Protein AF-A0A939NH59-F1 (afdb_monomer_lite)

pLDDT: mean 92.42, std 7.13, range [55.72, 97.56]

Foldseek 3Di:
DDPQKDKDFDDDPNHTFWIWIKGAPVVVVGRVDMDTPDTDGPPVCPPVCSSVVVVD

Secondary structure (DSSP, 8-state):
--TT-EEEEEEETTEEEEEEEEEEEGGGTEEEEEEEEEEEE-GGGTTSSHHHHTT-

InterPro domains:
  IPR000182 GNAT domain [PF00583] (6-55)
  IPR016181 Acyl-CoA N-acyltransferase [SSF55729] (9-56)

Radius of gyration: 12.99 Å; chains: 1; bounding box: 31×19×32 Å

Structure (mmCIF, N/CA/C/O backbone):
data_AF-A0A939NH59-F1
#
_entry.id   AF-A0A939NH59-F1
#
loop_
_atom_site.group_PDB
_atom_site.id
_atom_site.type_symbol
_atom_site.label_atom_id
_atom_site.label_alt_id
_atom_site.label_comp_id
_atom_site.label_asym_id
_atom_site.label_entity_id
_atom_site.label_seq_id
_atom_site.pdbx_PDB_ins_code
_atom_site.Cartn_x
_atom_site.Cartn_y
_atom_site.Cartn_z
_atom_site.occupancy
_atom_site.B_iso_or_equiv
_atom_site.auth_seq_id
_atom_site.auth_comp_id
_atom_site.auth_asym_id
_atom_site.auth_atom_id
_atom_site.pdbx_PDB_model_num
ATOM 1 N N . MET A 1 1 ? -3.053 10.561 -14.408 1.00 55.72 1 MET A N 1
ATOM 2 C CA . MET A 1 1 ? -2.650 9.521 -13.441 1.00 55.72 1 MET A CA 1
ATOM 3 C C . MET A 1 1 ? -1.769 8.576 -14.223 1.00 55.72 1 MET A C 1
ATOM 5 O O . MET A 1 1 ? -2.182 8.212 -15.312 1.00 55.72 1 MET A O 1
ATOM 9 N N . PHE A 1 2 ? -0.534 8.327 -13.796 1.00 69.88 2 PHE A N 1
ATOM 10 C CA . PHE A 1 2 ? 0.358 7.473 -14.578 1.00 69.88 2 PHE A CA 1
ATOM 11 C C . PHE A 1 2 ? -0.110 6.013 -14.485 1.00 69.88 2 PHE A C 1
ATOM 13 O O . PHE A 1 2 ? -0.435 5.551 -13.391 1.00 69.88 2 PHE A O 1
ATOM 20 N N . ASP A 1 3 ? -0.145 5.298 -15.611 1.00 77.94 3 ASP A N 1
ATOM 21 C CA . ASP A 1 3 ? -0.765 3.963 -15.714 1.00 77.94 3 ASP A CA 1
ATOM 22 C C . ASP A 1 3 ? -0.019 2.861 -14.941 1.00 77.94 3 ASP A C 1
ATOM 24 O O . ASP A 1 3 ? -0.533 1.758 -14.772 1.00 77.94 3 ASP A O 1
ATOM 28 N N . TYR A 1 4 ? 1.188 3.148 -14.446 1.00 84.69 4 TYR A N 1
ATOM 29 C CA . TYR A 1 4 ? 2.012 2.190 -13.708 1.00 84.69 4 TYR A CA 1
ATOM 30 C C . TYR A 1 4 ? 1.700 2.122 -12.202 1.00 84.69 4 TYR A C 1
ATOM 32 O O . TYR A 1 4 ? 2.214 1.235 -11.518 1.00 84.69 4 TYR A O 1
ATOM 40 N N . TYR A 1 5 ? 0.877 3.030 -11.661 1.00 91.69 5 TYR A N 1
ATOM 41 C CA . TYR A 1 5 ? 0.497 2.994 -10.247 1.00 91.69 5 TYR A C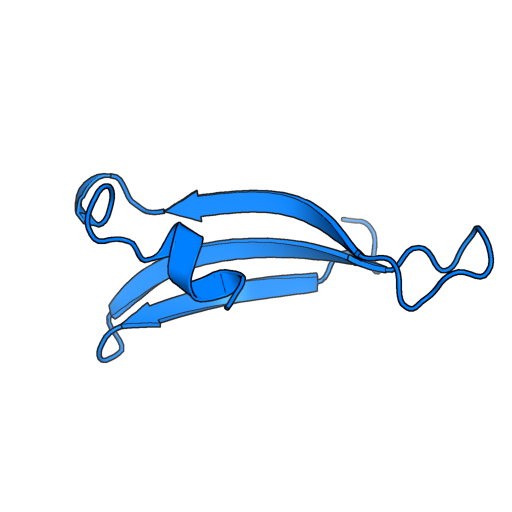A 1
ATOM 42 C C . TYR A 1 5 ? -0.614 1.977 -9.986 1.00 91.69 5 TYR A C 1
ATOM 44 O O . TYR A 1 5 ? -1.735 2.100 -10.482 1.00 91.69 5 TYR A O 1
ATOM 52 N N . ILE A 1 6 ? -0.334 1.021 -9.106 1.00 94.00 6 ILE A N 1
ATOM 53 C CA . ILE A 1 6 ? -1.304 0.038 -8.634 1.00 94.00 6 ILE A CA 1
ATOM 54 C C . ILE A 1 6 ? -1.890 0.526 -7.312 1.00 94.00 6 ILE A C 1
ATOM 56 O O . ILE A 1 6 ? -1.164 0.786 -6.355 1.00 94.00 6 ILE A O 1
ATOM 60 N N . ASN A 1 7 ? -3.219 0.612 -7.249 1.00 95.06 7 ASN A N 1
ATOM 61 C CA . ASN A 1 7 ? -3.961 0.983 -6.047 1.00 95.06 7 ASN A CA 1
ATOM 62 C C . ASN A 1 7 ? -4.675 -0.244 -5.481 1.00 95.06 7 ASN A C 1
ATOM 64 O O . ASN A 1 7 ? -5.383 -0.938 -6.212 1.00 95.06 7 ASN A O 1
ATOM 68 N N . ARG A 1 8 ? -4.517 -0.508 -4.181 1.00 95.19 8 ARG A N 1
ATOM 69 C CA . ARG A 1 8 ? -5.228 -1.582 -3.477 1.00 95.19 8 ARG A CA 1
ATOM 70 C C . ARG A 1 8 ? -5.881 -1.058 -2.207 1.00 95.19 8 ARG A C 1
ATOM 72 O O . ARG A 1 8 ? -5.211 -0.467 -1.362 1.00 95.19 8 ARG A O 1
ATOM 79 N N . GLY A 1 9 ? -7.180 -1.309 -2.066 1.00 95.81 9 GLY A N 1
ATOM 80 C CA . GLY A 1 9 ? -7.894 -1.094 -0.810 1.00 95.81 9 GLY A CA 1
ATOM 81 C C . GLY A 1 9 ? -7.513 -2.148 0.229 1.00 95.81 9 GLY A C 1
ATOM 82 O O . GLY A 1 9 ? -7.233 -3.298 -0.111 1.00 95.81 9 GLY A O 1
ATOM 83 N N . ILE A 1 10 ? -7.495 -1.746 1.495 1.00 95.50 10 ILE A N 1
ATOM 84 C CA . ILE A 1 10 ? -7.265 -2.621 2.643 1.00 95.50 10 ILE A CA 1
ATOM 85 C C . ILE A 1 10 ? -8.605 -2.777 3.353 1.00 95.50 10 ILE A C 1
ATOM 87 O O . ILE A 1 10 ? -9.217 -1.777 3.734 1.00 95.50 10 ILE A O 1
ATOM 91 N N . TYR A 1 11 ? -9.036 -4.022 3.538 1.00 95.06 11 TYR A N 1
ATOM 92 C CA . TYR A 1 11 ? -10.327 -4.364 4.129 1.00 95.06 11 TYR A CA 1
ATOM 93 C C . TYR A 1 11 ? -10.152 -5.302 5.320 1.00 95.06 11 TYR A C 1
ATOM 95 O O . TYR A 1 11 ? -9.262 -6.156 5.322 1.00 95.06 11 TYR A O 1
ATOM 103 N N . VAL A 1 12 ? -11.005 -5.139 6.326 1.00 93.19 12 VAL A N 1
ATOM 104 C CA . VAL A 1 12 ? -11.123 -6.029 7.485 1.00 93.19 12 VAL A CA 1
ATOM 105 C C . VAL A 1 12 ? -12.605 -6.283 7.687 1.00 93.19 12 VAL A C 1
ATOM 107 O O . VAL A 1 12 ? -13.339 -5.329 7.908 1.00 93.19 12 VAL A O 1
ATOM 110 N N . ASP A 1 13 ? -13.042 -7.537 7.576 1.00 93.94 13 ASP A N 1
ATOM 111 C CA . ASP A 1 13 ? -14.461 -7.910 7.685 1.00 93.94 13 ASP A CA 1
ATOM 112 C C . ASP A 1 13 ? -15.367 -7.052 6.771 1.00 93.94 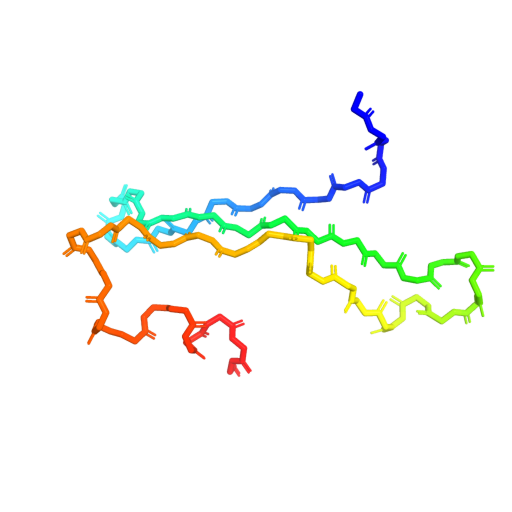13 ASP A C 1
ATOM 114 O O . ASP A 1 13 ? -16.371 -6.495 7.207 1.00 93.94 13 ASP A O 1
ATO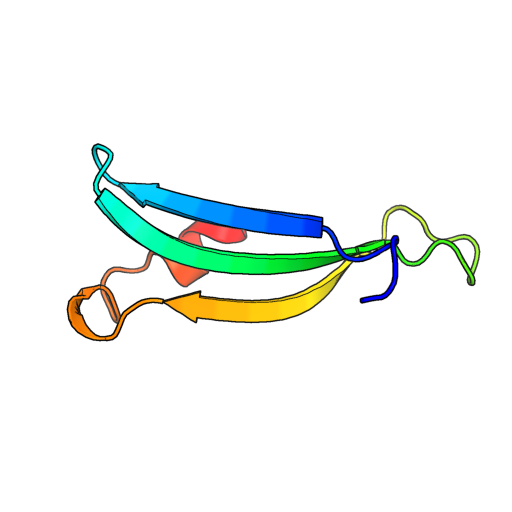M 118 N N . ASP A 1 14 ? -14.951 -6.883 5.509 1.00 95.12 14 ASP A N 1
ATOM 119 C CA . ASP A 1 14 ? -15.575 -6.027 4.481 1.00 95.12 14 ASP A CA 1
ATOM 120 C C . ASP A 1 14 ? -15.599 -4.512 4.784 1.00 95.12 14 ASP A C 1
ATOM 122 O O . ASP A 1 14 ? -15.992 -3.709 3.934 1.00 95.12 14 ASP A O 1
ATOM 126 N N . GLU A 1 15 ? -15.096 -4.076 5.943 1.00 95.81 15 GLU A N 1
ATOM 127 C CA . GLU A 1 15 ? -14.915 -2.663 6.264 1.00 95.81 15 GLU A CA 1
ATOM 128 C C . GLU A 1 15 ? -13.645 -2.116 5.585 1.00 95.81 15 GLU A C 1
ATOM 130 O O . GLU A 1 15 ? -12.555 -2.664 5.786 1.00 95.81 15 GLU A O 1
ATOM 135 N N . PRO A 1 16 ? -13.725 -1.019 4.810 1.00 95.94 16 PRO A N 1
ATOM 136 C CA . PRO A 1 1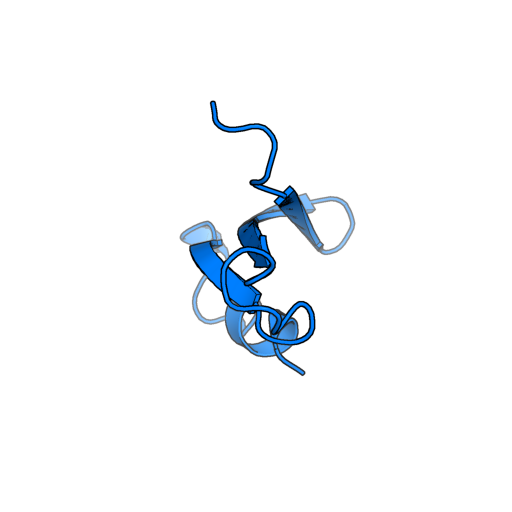6 ? -12.538 -0.359 4.281 1.00 95.94 16 PRO A CA 1
ATOM 137 C C . PRO A 1 16 ? -11.765 0.324 5.418 1.00 95.94 16 PRO A C 1
ATOM 139 O O . PRO A 1 16 ? -12.280 1.224 6.081 1.00 95.94 16 PRO A O 1
ATOM 142 N N . VAL A 1 17 ? -10.505 -0.069 5.619 1.00 97.06 17 VAL A N 1
ATOM 143 C CA . VAL A 1 17 ? -9.644 0.467 6.693 1.00 97.06 17 VAL A CA 1
ATOM 144 C C . VAL A 1 17 ? -8.492 1.336 6.183 1.00 97.06 17 VAL A C 1
ATOM 146 O O . VAL A 1 17 ? -7.811 1.991 6.976 1.00 97.06 17 VAL A O 1
ATOM 149 N N . GLY A 1 18 ? -8.246 1.347 4.872 1.00 97.00 18 GLY A N 1
ATOM 150 C CA . GLY A 1 18 ? -7.159 2.110 4.267 1.00 97.00 18 GLY A CA 1
ATOM 151 C C . GLY A 1 18 ? -6.877 1.721 2.821 1.00 97.00 18 GLY A C 1
ATOM 152 O O . GLY A 1 18 ? -7.654 1.005 2.190 1.00 97.00 18 GLY A O 1
ATOM 153 N N . PHE A 1 19 ? -5.740 2.176 2.304 1.00 97.56 19 PHE A N 1
ATOM 154 C CA . PHE A 1 19 ? -5.250 1.797 0.982 1.00 97.56 19 PHE A CA 1
ATOM 155 C C . PHE A 1 19 ? -3.721 1.840 0.912 1.00 97.56 19 PHE A C 1
ATOM 157 O O . PHE A 1 19 ? -3.054 2.489 1.724 1.00 97.56 19 PHE A O 1
ATOM 164 N N . VAL A 1 20 ? -3.182 1.153 -0.092 1.00 97.06 20 VAL A N 1
ATOM 165 C CA . VAL A 1 20 ? -1.785 1.245 -0.514 1.00 97.06 20 VAL A CA 1
ATOM 166 C C . VAL A 1 20 ? -1.721 1.553 -2.008 1.00 97.06 20 VAL A C 1
ATOM 168 O O . VAL A 1 20 ? -2.476 0.987 -2.804 1.00 97.06 20 VAL A O 1
ATOM 171 N N . GLN A 1 21 ? -0.812 2.446 -2.381 1.00 97.00 21 GLN A N 1
ATOM 172 C CA . GLN A 1 21 ? -0.438 2.728 -3.759 1.00 97.00 21 GLN A CA 1
ATOM 173 C C . GLN A 1 21 ? 1.041 2.391 -3.945 1.00 97.00 21 GLN A C 1
ATOM 175 O O . GLN A 1 21 ? 1.886 2.836 -3.165 1.00 97.00 21 GLN A O 1
ATOM 180 N N . TYR A 1 22 ? 1.352 1.597 -4.964 1.00 95.56 22 TYR A N 1
ATOM 181 C CA . TYR A 1 22 ? 2.713 1.147 -5.236 1.00 95.56 22 TYR A CA 1
ATOM 182 C C . TYR A 1 22 ? 2.960 0.950 -6.734 1.00 95.56 22 TYR A C 1
ATOM 184 O O . TYR A 1 22 ? 2.016 0.878 -7.522 1.00 95.56 22 TYR A O 1
ATOM 192 N N . TYR A 1 23 ? 4.226 0.849 -7.126 1.00 94.81 23 TYR A N 1
ATOM 193 C CA . TYR A 1 23 ? 4.640 0.540 -8.495 1.00 94.81 23 TYR A CA 1
ATOM 194 C C . TYR A 1 23 ? 5.955 -0.252 -8.510 1.00 94.81 23 TYR A C 1
ATOM 196 O O . TYR A 1 23 ? 6.746 -0.178 -7.569 1.00 94.81 23 TYR A O 1
ATOM 204 N N . SER A 1 24 ? 6.175 -1.029 -9.571 1.00 94.44 24 SER A N 1
ATOM 205 C CA . SER A 1 24 ? 7.386 -1.840 -9.768 1.00 94.44 24 SER A CA 1
ATOM 206 C C . SER A 1 24 ? 8.493 -1.052 -10.472 1.00 94.44 24 SER A C 1
ATOM 208 O O . SER A 1 24 ? 8.220 -0.260 -11.376 1.00 94.44 24 SER A O 1
ATOM 210 N N . ASN A 1 25 ? 9.752 -1.316 -10.113 1.00 94.19 25 ASN A N 1
ATOM 211 C CA . ASN A 1 25 ? 10.947 -0.670 -10.665 1.00 94.19 25 ASN A CA 1
ATOM 212 C C . ASN A 1 25 ? 11.340 -1.210 -12.061 1.00 94.19 25 ASN A C 1
ATOM 214 O O . ASN A 1 25 ? 12.470 -1.647 -12.305 1.00 94.19 25 ASN A O 1
ATOM 218 N N . HIS A 1 26 ? 10.391 -1.214 -13.000 1.00 90.62 26 HIS A N 1
ATOM 219 C CA . HIS A 1 26 ? 10.609 -1.731 -14.354 1.00 90.62 26 HIS A CA 1
ATOM 220 C C . HIS A 1 26 ? 11.669 -0.940 -15.130 1.00 90.62 26 HIS A C 1
ATOM 222 O O . HIS A 1 26 ? 12.454 -1.537 -15.863 1.00 90.62 26 HIS A O 1
ATOM 228 N N . GLU A 1 27 ? 11.724 0.381 -14.945 1.00 89.19 27 GLU A N 1
ATOM 229 C CA . GLU A 1 27 ? 12.625 1.271 -15.692 1.00 89.19 27 GLU A CA 1
ATOM 230 C C . GLU A 1 27 ? 14.110 0.981 -15.428 1.00 89.19 27 GLU A C 1
ATOM 232 O O . GLU A 1 27 ? 14.934 1.153 -16.323 1.00 89.19 27 GLU A O 1
ATOM 237 N N . ASN A 1 28 ? 14.452 0.468 -14.241 1.00 92.69 28 ASN A N 1
ATOM 238 C CA . ASN A 1 28 ? 15.823 0.087 -13.892 1.00 92.69 28 ASN A CA 1
ATOM 239 C C . ASN A 1 28 ? 16.108 -1.415 -14.077 1.00 92.69 28 ASN A C 1
ATOM 241 O O . ASN A 1 28 ? 17.144 -1.905 -13.626 1.00 92.69 28 ASN A O 1
ATOM 245 N N . GLY A 1 29 ? 15.200 -2.165 -14.714 1.00 94.38 29 GLY A N 1
ATOM 246 C CA . GLY A 1 29 ? 15.361 -3.605 -14.936 1.00 94.38 29 GLY A CA 1
ATOM 247 C C . GLY A 1 29 ? 15.251 -4.456 -13.666 1.00 94.38 29 GLY A C 1
ATOM 248 O O . GLY A 1 29 ? 15.780 -5.564 -13.649 1.00 94.38 29 GLY A O 1
ATOM 249 N N . ARG A 1 30 ? 14.581 -3.947 -12.621 1.00 95.25 30 ARG A N 1
ATOM 250 C CA . ARG A 1 30 ? 14.399 -4.618 -11.320 1.00 95.25 30 ARG A CA 1
ATOM 251 C C . ARG A 1 30 ? 12.917 -4.757 -10.957 1.00 95.25 30 ARG A C 1
ATOM 253 O O . ARG A 1 30 ? 12.458 -4.151 -9.992 1.00 95.25 30 ARG A O 1
ATOM 260 N N . PRO A 1 31 ? 12.112 -5.491 -11.743 1.00 92.44 31 PRO A N 1
ATOM 261 C CA . PRO A 1 31 ? 10.663 -5.591 -11.527 1.00 92.44 31 PRO A CA 1
ATOM 262 C C . PRO A 1 31 ? 10.262 -6.152 -10.149 1.00 92.44 31 PRO A C 1
ATOM 264 O O . PRO A 1 31 ? 9.135 -5.929 -9.703 1.00 92.44 31 PRO A O 1
ATOM 267 N N . GLU A 1 32 ? 11.165 -6.878 -9.491 1.00 94.00 32 GLU A N 1
ATOM 268 C CA . GLU A 1 32 ? 11.034 -7.394 -8.129 1.00 94.00 32 GLU A CA 1
ATOM 269 C C . GLU A 1 32 ? 11.132 -6.313 -7.043 1.00 94.00 32 GLU A C 1
ATOM 271 O O . GLU A 1 32 ? 10.623 -6.513 -5.940 1.00 94.00 32 GLU A O 1
ATOM 276 N N . GLU A 1 33 ? 11.755 -5.168 -7.338 1.00 95.69 33 GLU A N 1
ATOM 277 C CA . GLU A 1 33 ? 11.763 -4.010 -6.447 1.00 95.69 33 GLU A CA 1
ATOM 278 C C . GLU A 1 33 ? 10.451 -3.234 -6.603 1.00 95.69 33 GLU A C 1
ATOM 280 O O . GLU A 1 33 ? 10.048 -2.845 -7.703 1.00 95.69 33 GLU A O 1
ATOM 285 N N . VAL A 1 34 ? 9.786 -2.986 -5.477 1.00 93.62 34 VAL A N 1
ATOM 286 C CA . VAL A 1 34 ? 8.510 -2.271 -5.422 1.00 93.62 34 VAL A CA 1
ATOM 287 C C . VAL A 1 34 ? 8.666 -1.021 -4.570 1.00 93.62 34 VAL A C 1
ATOM 289 O O . VAL A 1 34 ? 9.142 -1.084 -3.436 1.00 93.62 34 VAL A O 1
ATOM 292 N N . PHE A 1 35 ? 8.211 0.110 -5.100 1.00 95.06 35 PHE A N 1
ATOM 293 C CA . PHE A 1 35 ? 8.129 1.371 -4.375 1.00 95.06 35 PHE A CA 1
ATOM 294 C C . PHE A 1 35 ? 6.711 1.607 -3.883 1.00 95.06 35 PHE A C 1
ATOM 296 O O . PHE A 1 35 ? 5.747 1.463 -4.634 1.00 95.06 35 PHE A O 1
ATOM 303 N N . ILE A 1 36 ? 6.591 2.012 -2.624 1.00 95.38 36 ILE A N 1
ATOM 304 C CA . ILE A 1 36 ? 5.322 2.406 -2.018 1.00 95.38 36 ILE A CA 1
ATOM 305 C C . ILE A 1 36 ? 5.246 3.920 -2.095 1.00 95.38 36 ILE A C 1
ATOM 307 O O . ILE A 1 36 ? 6.008 4.608 -1.419 1.00 95.38 36 ILE A O 1
ATOM 311 N N . ASP A 1 37 ? 4.333 4.421 -2.917 1.00 95.25 37 ASP A N 1
ATOM 312 C CA . ASP A 1 37 ? 4.079 5.856 -3.020 1.00 95.25 37 ASP A CA 1
ATOM 313 C C . ASP A 1 37 ? 3.256 6.328 -1.820 1.00 95.25 37 ASP A C 1
ATOM 315 O O . ASP A 1 37 ? 3.569 7.329 -1.180 1.00 95.25 37 ASP A O 1
ATOM 319 N N . GLN A 1 38 ? 2.218 5.559 -1.470 1.00 96.38 38 GLN A N 1
ATOM 320 C CA . GLN A 1 38 ? 1.306 5.899 -0.381 1.00 96.38 38 GLN A CA 1
ATOM 321 C C . GLN A 1 38 ? 0.886 4.658 0.394 1.00 96.38 38 GLN A C 1
ATOM 323 O O . GLN A 1 38 ? 0.525 3.630 -0.177 1.00 96.38 38 GLN A O 1
ATOM 328 N N . LEU A 1 39 ? 0.869 4.787 1.717 1.00 96.38 39 LEU A N 1
ATOM 329 C CA . LEU A 1 39 ? 0.210 3.862 2.628 1.00 96.38 39 LEU A CA 1
ATOM 330 C C . LEU A 1 39 ? -0.578 4.686 3.638 1.00 96.38 39 LEU A C 1
ATOM 332 O O . LEU A 1 39 ? 0.003 5.419 4.439 1.00 96.38 39 LEU A O 1
ATOM 336 N N . MET A 1 40 ? -1.899 4.544 3.619 1.00 97.38 40 MET A N 1
ATOM 337 C CA . MET A 1 40 ? -2.787 5.274 4.515 1.00 97.38 40 MET A CA 1
ATOM 338 C C . MET A 1 40 ? -3.716 4.309 5.237 1.00 97.38 40 MET A C 1
ATOM 340 O O . MET A 1 40 ? -4.358 3.464 4.617 1.00 97.38 40 MET A O 1
ATOM 344 N N . ILE A 1 41 ? -3.804 4.472 6.556 1.00 97.50 41 ILE A N 1
ATOM 345 C CA . ILE A 1 41 ? -4.753 3.772 7.422 1.00 9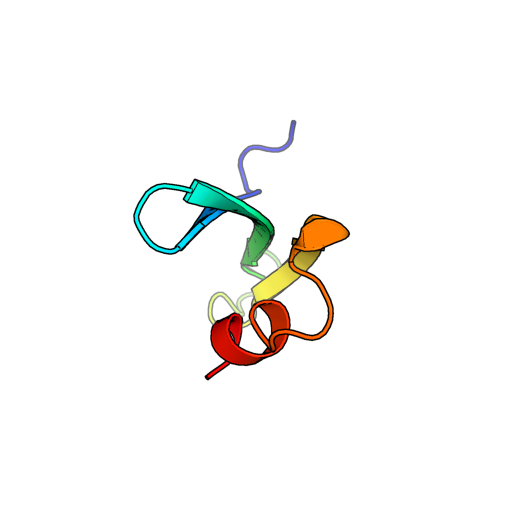7.50 41 ILE A CA 1
ATOM 346 C C . ILE A 1 41 ? -5.645 4.831 8.056 1.00 97.50 41 ILE A C 1
ATOM 348 O O . ILE A 1 41 ? -5.140 5.802 8.634 1.00 97.50 41 ILE A O 1
ATOM 352 N N . ASP A 1 42 ? -6.958 4.643 7.961 1.00 97.12 42 ASP A N 1
ATOM 353 C CA . ASP A 1 42 ? -7.930 5.521 8.610 1.00 97.12 42 ASP A CA 1
ATOM 354 C C . ASP A 1 42 ? -7.608 5.623 10.111 1.00 97.12 42 ASP A C 1
ATOM 356 O O . ASP A 1 42 ? -7.296 4.630 10.775 1.00 97.12 42 ASP A O 1
ATOM 360 N N . ILE A 1 43 ? -7.661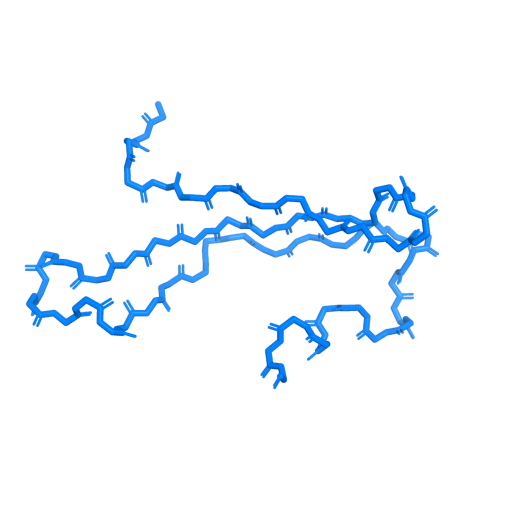 6.846 10.643 1.00 96.94 43 ILE A N 1
ATOM 361 C CA . ILE A 1 43 ? -7.347 7.192 12.032 1.00 96.94 43 ILE A CA 1
ATOM 362 C C . ILE A 1 43 ? -8.067 6.268 13.024 1.00 96.94 43 ILE A C 1
ATOM 364 O O . ILE A 1 43 ? -7.435 5.812 13.980 1.00 96.94 43 ILE A O 1
ATOM 368 N N . LYS A 1 44 ? -9.335 5.899 12.785 1.00 96.06 44 LYS A N 1
ATOM 369 C CA . LYS A 1 44 ? -10.089 4.994 13.684 1.00 96.06 44 LYS A CA 1
ATOM 370 C C . LYS A 1 44 ? -9.530 3.559 13.717 1.00 96.06 44 LYS A C 1
ATOM 372 O O . LYS A 1 44 ? -9.825 2.777 14.631 1.00 96.06 44 LYS A O 1
ATOM 377 N N . HIS A 1 45 ? -8.714 3.199 12.728 1.00 95.94 45 HIS A N 1
ATOM 378 C CA . HIS A 1 45 ? -8.081 1.891 12.564 1.00 95.94 45 HIS A CA 1
ATOM 379 C C . HIS A 1 45 ? -6.566 1.905 12.839 1.00 95.94 45 HIS A C 1
ATOM 381 O O . HIS A 1 45 ? -5.938 0.843 12.895 1.00 95.94 45 HIS A O 1
ATOM 387 N N . GLN A 1 46 ? -5.959 3.072 13.071 1.00 95.12 46 GLN A N 1
ATOM 388 C CA . GLN A 1 46 ? -4.539 3.167 13.412 1.00 95.12 46 GLN A CA 1
ATOM 389 C C . GLN A 1 46 ? -4.220 2.508 14.764 1.00 95.12 46 GLN A C 1
ATOM 391 O O . GLN A 1 46 ? -5.092 2.257 15.593 1.00 95.12 46 GLN A O 1
ATOM 396 N N . ARG A 1 47 ? -2.937 2.177 14.979 1.00 95.00 47 ARG A N 1
ATOM 397 C CA . ARG A 1 47 ? -2.412 1.475 16.174 1.00 95.00 47 ARG A CA 1
ATOM 398 C C . ARG A 1 47 ? -2.974 0.064 16.421 1.00 95.00 47 ARG A C 1
ATOM 400 O O . ARG A 1 47 ? -2.626 -0.558 17.417 1.00 95.00 47 ARG A O 1
ATOM 407 N N . LYS A 1 48 ? -3.760 -0.481 15.487 1.00 94.50 48 LYS A N 1
ATOM 408 C CA . LYS A 1 48 ? -4.245 -1.875 15.491 1.00 94.50 48 LYS A CA 1
ATOM 409 C C . LYS A 1 48 ? -3.364 -2.821 14.659 1.00 94.50 48 LYS A C 1
ATOM 411 O O . LYS A 1 48 ? -3.694 -3.987 14.474 1.00 94.50 48 LYS A O 1
ATOM 416 N N . GLY A 1 49 ? -2.242 -2.332 14.125 1.00 93.31 49 GLY A N 1
ATOM 417 C CA . GLY A 1 49 ? -1.265 -3.140 13.384 1.00 93.31 49 GLY A CA 1
ATOM 418 C C . GLY A 1 49 ? -1.649 -3.483 11.940 1.00 93.31 49 GLY A C 1
ATOM 419 O O . GLY A 1 49 ? -1.048 -4.387 11.368 1.00 93.31 49 GLY A O 1
ATOM 420 N N . PHE A 1 50 ? -2.634 -2.805 11.339 1.00 91.94 50 PHE A N 1
ATOM 421 C CA . PHE A 1 50 ? -3.030 -3.066 9.947 1.00 91.94 50 PHE A CA 1
ATOM 422 C C . PHE A 1 50 ? -1.929 -2.718 8.937 1.00 91.94 50 PHE A C 1
ATOM 424 O O . PHE A 1 50 ? -1.638 -3.531 8.070 1.00 91.94 50 PHE A O 1
ATOM 431 N N . GLY A 1 51 ? -1.234 -1.587 9.106 1.00 88.00 51 GLY A N 1
ATOM 432 C CA . GLY A 1 51 ? -0.107 -1.231 8.232 1.00 88.00 51 GLY A CA 1
ATOM 433 C C . GLY A 1 51 ? 1.050 -2.236 8.298 1.00 88.00 51 GLY A C 1
ATOM 434 O O . GLY A 1 51 ? 1.598 -2.613 7.273 1.00 88.00 51 GLY A O 1
ATOM 435 N N . SER A 1 52 ? 1.389 -2.740 9.488 1.00 90.62 52 SER A N 1
ATOM 436 C CA . SER A 1 52 ? 2.472 -3.724 9.649 1.00 90.62 52 SER A CA 1
ATOM 437 C C . SER A 1 52 ? 2.133 -5.096 9.069 1.00 90.62 52 SER A C 1
ATOM 439 O O . SER A 1 52 ? 3.031 -5.806 8.630 1.00 90.62 52 SER A O 1
ATOM 441 N N . ARG A 1 53 ? 0.851 -5.481 9.083 1.00 89.56 53 ARG A N 1
ATOM 442 C CA . ARG A 1 53 ? 0.382 -6.746 8.501 1.00 89.56 53 ARG A CA 1
ATOM 443 C C . ARG A 1 53 ? 0.457 -6.766 6.978 1.00 89.56 53 ARG A C 1
ATOM 445 O O . ARG A 1 53 ? 0.521 -7.846 6.421 1.00 89.56 53 ARG A O 1
ATOM 452 N N . LEU A 1 54 ? 0.486 -5.604 6.327 1.00 86.19 54 LEU A N 1
ATOM 453 C CA . LEU A 1 54 ? 0.627 -5.512 4.874 1.00 86.19 54 LEU A CA 1
ATOM 454 C C . LEU A 1 54 ? 1.990 -6.027 4.370 1.00 86.19 54 LEU A C 1
ATOM 456 O O . LEU A 1 54 ? 2.092 -6.450 3.226 1.00 86.19 54 LEU A O 1
ATOM 460 N N . PHE A 1 55 ? 3.026 -5.979 5.214 1.00 83.25 55 PHE A N 1
ATOM 461 C CA . PHE A 1 55 ? 4.412 -6.320 4.857 1.00 83.25 55 PHE A CA 1
ATOM 462 C C . PHE A 1 55 ? 4.898 -7.646 5.449 1.00 83.25 55 PHE A C 1
ATOM 464 O O . PHE A 1 55 ? 6.103 -7.890 5.499 1.00 83.25 55 PHE A O 1
ATOM 471 N N . ARG A 1 56 ? 3.983 -8.464 5.967 1.00 81.50 56 ARG A N 1
ATOM 472 C CA . ARG A 1 56 ? 4.273 -9.803 6.485 1.00 81.50 56 ARG A CA 1
ATOM 473 C C . ARG A 1 56 ? 3.653 -10.841 5.573 1.00 81.50 56 ARG A C 1
ATOM 475 O O . ARG A 1 56 ? 4.314 -11.882 5.394 1.00 81.50 56 ARG A O 1
#

Organism: Providencia rettgeri (NCBI:txid587)

Sequence (56 aa):
MFDYYINRGIYVDDEPVGFVQYYSNHENGRPEEVFIDQLMIDIKHQRKGFGSRLFR